Protein AF-A0A8S7SI52-F1 (afdb_monomer)

Radius of gyration: 13.8 Å; Cα contacts (8 Å, |Δi|>4): 33; chains: 1; bounding box: 33×28×31 Å

Organism: Escherichia coli (NCBI:txid562)

Solvent-accessible surface area (backbone atoms only — not comparable to full-atom values): 3633 Å² total; per-residue (Å²): 131,88,73,81,65,73,72,49,76,64,25,55,60,28,51,55,89,43,60,66,70,58,54,52,50,55,54,50,46,48,74,70,48,95,64,88,78,77,52,89,74,53,74,78,53,73,66,60,49,54,52,52,63,73,76,104

pLDDT: mean 94.15, std 10.35, range [43.0, 98.38]

Sequenc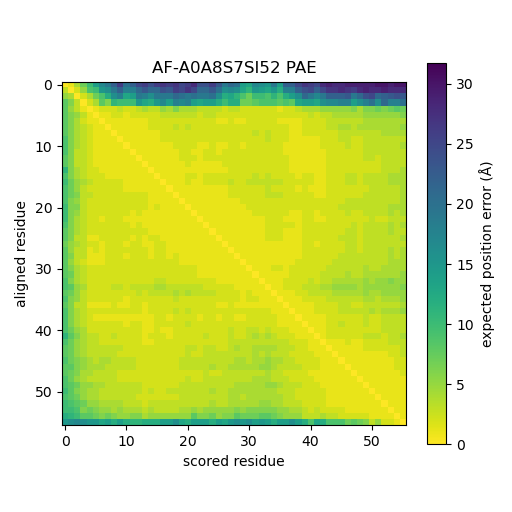e (56 aa):
MSGKFRFSRRSEKNLEGVKPQLVAVVRRALELTEVDFGITEGLRTKERQKQLVAEG

Secondary structure (DSSP, 8-state):
--------HHHHHHHTTS-HHHHHHHHHHHHH-SS----S--S--HHHHHHHHHH-

Mean predicted aligned error: 3.68 Å

Foldseek 3Di:
DPPQADEDPVQVVQCPPADVVVVVVVSVCSRVDPDDDGDPHHDDDPVNVVVVVVVD

Structure (mmCIF, N/CA/C/O backbone):
data_AF-A0A8S7SI52-F1
#
_entry.id   AF-A0A8S7SI52-F1
#
loop_
_atom_site.group_PDB
_atom_site.id
_atom_site.type_symbol
_atom_site.label_atom_id
_atom_site.label_alt_id
_atom_site.label_comp_id
_atom_site.label_asym_id
_atom_site.label_entity_id
_atom_site.label_seq_id
_atom_site.pdbx_PDB_ins_code
_atom_site.Cartn_x
_atom_site.Cartn_y
_atom_site.Cartn_z
_atom_site.occupancy
_atom_site.B_iso_or_equiv
_atom_site.auth_seq_id
_atom_site.auth_comp_id
_atom_site.auth_asym_id
_atom_site.auth_atom_id
_atom_site.pdbx_PDB_model_num
ATOM 1 N N . MET A 1 1 ? 19.459 -0.121 -17.652 1.00 43.00 1 MET A N 1
ATOM 2 C CA . MET A 1 1 ? 19.627 -1.111 -16.567 1.00 43.00 1 MET A CA 1
ATOM 3 C C . MET A 1 1 ? 18.355 -1.111 -15.732 1.00 43.00 1 MET A C 1
ATOM 5 O O . MET A 1 1 ? 18.247 -0.303 -14.823 1.00 43.00 1 MET A O 1
ATOM 9 N N . SER A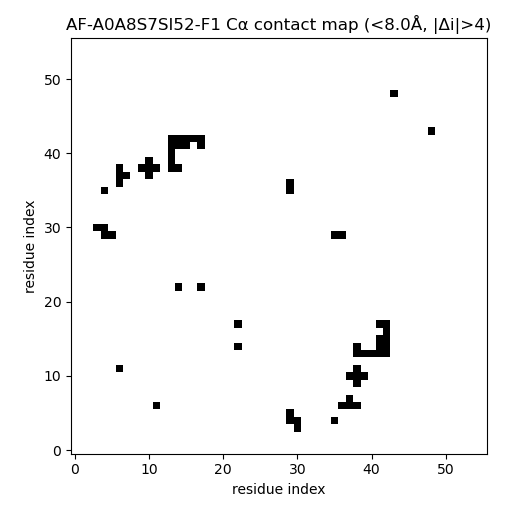 1 2 ? 17.352 -1.921 -16.085 1.00 54.12 2 SER A N 1
ATOM 10 C CA . SER A 1 2 ? 16.149 -2.033 -15.249 1.00 54.12 2 SER A CA 1
ATOM 11 C C . SER A 1 2 ? 16.490 -2.945 -14.073 1.00 54.12 2 SER A C 1
ATOM 13 O O . SER A 1 2 ? 16.459 -4.171 -14.181 1.00 54.12 2 SER A O 1
ATOM 15 N N . GLY A 1 3 ? 16.947 -2.346 -12.973 1.00 62.72 3 GLY A N 1
ATOM 16 C CA . GLY A 1 3 ? 16.956 -3.035 -11.693 1.00 62.72 3 GLY A CA 1
ATOM 17 C C . GLY A 1 3 ? 15.503 -3.290 -11.326 1.00 62.72 3 GLY A C 1
ATOM 18 O O . GLY A 1 3 ? 14.747 -2.340 -11.159 1.00 62.72 3 GLY A O 1
ATOM 19 N N . LYS A 1 4 ? 15.099 -4.560 -11.260 1.00 79.69 4 LYS A N 1
ATOM 20 C CA . LYS A 1 4 ? 13.732 -4.939 -10.899 1.00 79.69 4 LYS A CA 1
ATOM 21 C C . LYS A 1 4 ? 13.400 -4.308 -9.539 1.00 79.69 4 LYS A C 1
ATOM 23 O O . LYS A 1 4 ? 14.063 -4.641 -8.553 1.00 79.69 4 LYS A O 1
ATOM 28 N N . PHE A 1 5 ? 12.440 -3.379 -9.498 1.00 94.44 5 PHE A N 1
ATOM 29 C CA . PHE A 1 5 ? 12.030 -2.714 -8.260 1.00 94.44 5 PHE A CA 1
ATOM 30 C C . PHE A 1 5 ? 11.583 -3.751 -7.225 1.00 94.44 5 PHE A C 1
ATOM 32 O O . PHE A 1 5 ? 11.082 -4.830 -7.560 1.00 94.44 5 PHE A O 1
ATOM 39 N N . ARG A 1 6 ? 11.808 -3.452 -5.944 1.00 94.50 6 ARG A N 1
ATOM 40 C CA . ARG A 1 6 ? 11.447 -4.340 -4.835 1.00 94.50 6 ARG A CA 1
ATOM 41 C C . ARG A 1 6 ? 10.796 -3.525 -3.739 1.00 94.50 6 ARG A C 1
ATOM 43 O O . ARG A 1 6 ? 11.304 -2.473 -3.359 1.00 94.50 6 ARG A O 1
ATOM 50 N N . PHE A 1 7 ? 9.721 -4.060 -3.175 1.00 96.56 7 PHE A N 1
ATOM 51 C CA . PHE A 1 7 ? 9.098 -3.449 -2.016 1.00 96.56 7 PHE A CA 1
ATOM 52 C C . PHE A 1 7 ? 10.075 -3.390 -0.840 1.00 96.56 7 PHE A C 1
ATOM 54 O O . PHE A 1 7 ? 10.772 -4.352 -0.510 1.00 96.56 7 PHE A O 1
ATOM 61 N N . SER A 1 8 ? 10.116 -2.227 -0.192 1.00 96.81 8 SER A N 1
ATOM 62 C CA . SER A 1 8 ? 10.848 -2.049 1.058 1.00 96.81 8 SER A CA 1
ATOM 63 C C . SER A 1 8 ? 10.216 -2.883 2.176 1.00 96.81 8 SER A C 1
ATOM 65 O O . SER A 1 8 ? 9.038 -3.239 2.115 1.00 96.81 8 SER A O 1
ATOM 67 N N . ARG A 1 9 ? 10.956 -3.117 3.270 1.00 97.75 9 ARG A N 1
ATOM 68 C CA . ARG A 1 9 ? 10.414 -3.804 4.461 1.00 97.75 9 ARG A CA 1
ATOM 69 C C . ARG A 1 9 ? 9.125 -3.160 4.982 1.00 97.75 9 ARG A C 1
ATOM 71 O O . ARG A 1 9 ? 8.233 -3.863 5.440 1.00 97.75 9 ARG A O 1
ATOM 78 N N . ARG A 1 10 ? 9.014 -1.829 4.891 1.00 97.69 10 ARG A N 1
ATOM 79 C CA . ARG A 1 10 ? 7.800 -1.089 5.267 1.00 97.69 10 ARG A CA 1
ATOM 80 C C . ARG A 1 10 ? 6.617 -1.456 4.372 1.00 97.69 10 ARG A C 1
ATOM 82 O O . ARG A 1 10 ? 5.522 -1.653 4.880 1.00 97.69 10 ARG A O 1
ATOM 89 N N . SER A 1 11 ? 6.843 -1.546 3.062 1.00 97.62 11 SER A N 1
ATOM 90 C CA . SER A 1 11 ? 5.793 -1.910 2.108 1.00 97.62 11 SER A CA 1
ATOM 91 C C . SER A 1 11 ? 5.343 -3.357 2.299 1.00 97.62 11 SER A C 1
ATOM 93 O O . SER A 1 11 ? 4.145 -3.601 2.338 1.00 97.62 11 SER A O 1
ATOM 95 N N . GLU A 1 12 ? 6.275 -4.293 2.508 1.00 97.88 12 GLU A N 1
ATOM 96 C CA . GLU A 1 12 ? 5.930 -5.692 2.810 1.00 97.88 12 GLU A CA 1
ATOM 97 C C . GLU A 1 12 ? 5.109 -5.801 4.101 1.00 97.88 12 GLU A C 1
ATOM 99 O O . GLU A 1 12 ? 4.059 -6.436 4.097 1.00 97.88 12 GLU A O 1
ATOM 104 N N . LYS A 1 13 ? 5.506 -5.092 5.168 1.00 98.06 13 LYS A N 1
ATOM 105 C CA . LYS A 1 13 ? 4.734 -5.046 6.419 1.00 98.06 13 LYS A CA 1
ATOM 106 C C . LYS A 1 13 ? 3.324 -4.487 6.211 1.00 98.06 13 LYS A C 1
ATOM 108 O O . LYS A 1 13 ? 2.365 -4.997 6.774 1.00 98.06 13 LYS A O 1
ATOM 113 N N . ASN A 1 14 ? 3.178 -3.450 5.388 1.00 97.94 14 ASN A N 1
ATOM 114 C CA . ASN A 1 14 ? 1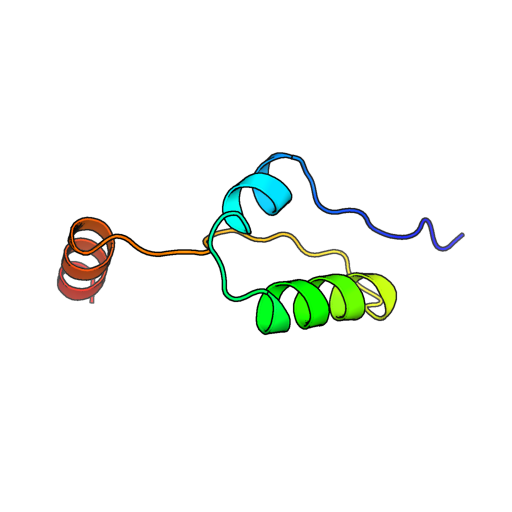.870 -2.876 5.080 1.00 97.94 14 ASN A CA 1
ATOM 115 C C . ASN A 1 14 ? 0.974 -3.828 4.267 1.00 97.94 14 ASN A C 1
ATOM 117 O O . ASN A 1 14 ? -0.241 -3.666 4.290 1.00 97.94 14 ASN A O 1
ATOM 121 N N . LEU A 1 15 ? 1.534 -4.817 3.565 1.00 98.06 15 LEU A N 1
ATOM 122 C CA . LEU A 1 15 ? 0.765 -5.822 2.824 1.00 98.06 15 LEU A CA 1
ATOM 123 C C . LEU A 1 15 ? 0.306 -7.001 3.699 1.00 98.06 15 LEU A C 1
ATOM 125 O O . LEU A 1 15 ? -0.506 -7.810 3.245 1.00 98.06 15 LEU A O 1
ATOM 129 N N . GLU A 1 16 ? 0.779 -7.108 4.943 1.00 97.62 16 GLU A N 1
ATOM 130 C CA . GLU A 1 16 ? 0.364 -8.162 5.871 1.00 97.62 16 GLU A CA 1
ATOM 131 C C . GLU A 1 16 ? -1.146 -8.082 6.159 1.00 97.62 16 GLU A C 1
ATOM 133 O O . GLU A 1 16 ? -1.694 -7.035 6.504 1.00 97.62 16 GLU A O 1
ATOM 138 N N . GLY A 1 17 ? -1.849 -9.205 5.982 1.00 97.25 17 GLY A N 1
ATOM 139 C CA . GLY A 1 17 ? -3.297 -9.306 6.197 1.00 97.25 17 GLY A CA 1
ATOM 140 C C . GLY A 1 17 ? -4.172 -8.734 5.072 1.00 97.25 17 GLY A C 1
ATOM 141 O O . GLY A 1 17 ? -5.385 -8.958 5.073 1.00 97.25 17 GLY A O 1
ATOM 142 N N . VAL A 1 18 ? -3.596 -8.046 4.080 1.00 98.19 18 VAL A N 1
ATOM 143 C CA . VAL A 1 18 ? -4.328 -7.626 2.876 1.00 98.19 18 VAL A CA 1
ATOM 144 C C . VAL A 1 18 ? -4.753 -8.863 2.079 1.00 98.19 18 VAL A C 1
ATOM 146 O O . VAL A 1 18 ? -4.063 -9.883 2.057 1.00 98.19 18 VAL A O 1
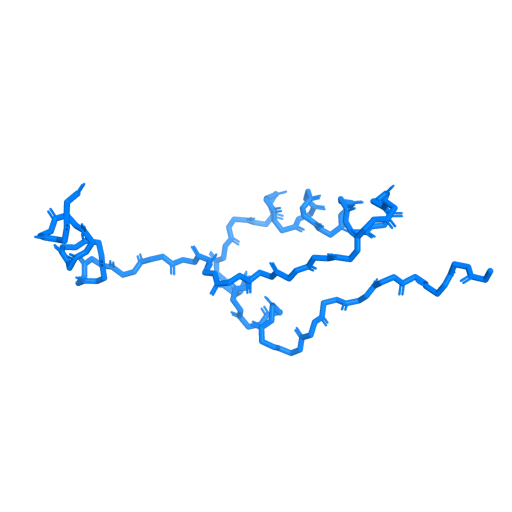ATOM 149 N N . LYS A 1 19 ? -5.906 -8.787 1.397 1.00 98.25 19 LYS A N 1
ATOM 150 C CA . LYS A 1 19 ? -6.419 -9.889 0.568 1.00 98.25 19 LYS A CA 1
ATOM 151 C C . LYS A 1 19 ? -5.329 -10.395 -0.398 1.00 98.25 19 LYS A C 1
ATOM 153 O O . LYS A 1 19 ? -4.820 -9.586 -1.178 1.00 98.25 19 LYS A O 1
ATOM 158 N N . PRO A 1 20 ? -5.030 -11.710 -0.440 1.00 98.06 20 PRO A N 1
ATOM 159 C CA . PRO A 1 20 ? -3.928 -12.250 -1.245 1.00 98.06 20 PRO A CA 1
ATOM 160 C C . PRO A 1 20 ? -3.986 -11.882 -2.734 1.00 98.06 20 PRO A C 1
ATOM 162 O O . PRO A 1 20 ? -2.956 -11.642 -3.357 1.00 98.06 20 PRO A O 1
ATOM 165 N N . GLN A 1 21 ? -5.193 -11.772 -3.298 1.00 98.38 21 GLN A N 1
ATOM 166 C CA . GLN A 1 21 ? -5.397 -11.364 -4.692 1.00 98.38 21 GLN A CA 1
ATOM 167 C C . GLN A 1 21 ? -4.907 -9.932 -4.959 1.00 98.38 21 GLN A C 1
ATOM 169 O O . GLN A 1 21 ? -4.267 -9.689 -5.977 1.00 98.38 21 GLN A O 1
ATOM 174 N N . LEU A 1 22 ? -5.136 -8.994 -4.032 1.00 98.12 22 LEU A N 1
ATOM 175 C CA . LEU A 1 22 ? -4.638 -7.621 -4.165 1.00 98.12 22 LEU A CA 1
ATOM 176 C C . LEU A 1 22 ? -3.115 -7.567 -4.019 1.00 98.12 22 LEU A C 1
ATOM 178 O O . LEU A 1 22 ? -2.463 -6.854 -4.776 1.00 98.12 22 LEU A O 1
ATOM 182 N N . VAL A 1 23 ? -2.544 -8.366 -3.109 1.00 98.31 23 VAL A N 1
ATOM 183 C CA . VAL A 1 23 ? -1.085 -8.492 -2.949 1.00 98.31 23 VAL A CA 1
ATOM 184 C C . VAL A 1 23 ? -0.432 -8.986 -4.248 1.00 98.31 23 VAL A C 1
ATOM 186 O O . VAL A 1 23 ? 0.593 -8.449 -4.668 1.00 98.31 23 VAL A O 1
ATOM 189 N N . ALA A 1 24 ? -1.037 -9.969 -4.922 1.00 98.06 24 ALA A N 1
ATOM 190 C CA . ALA A 1 24 ? -0.557 -10.457 -6.214 1.00 98.06 24 ALA A CA 1
ATOM 191 C C . ALA A 1 24 ? -0.598 -9.366 -7.299 1.00 98.06 24 ALA A C 1
ATOM 193 O O . ALA A 1 24 ? 0.371 -9.207 -8.044 1.00 98.06 24 ALA A O 1
ATOM 194 N N . VAL A 1 25 ? -1.677 -8.577 -7.349 1.00 98.12 25 VAL A N 1
ATOM 195 C CA . VAL A 1 25 ? -1.827 -7.468 -8.306 1.00 98.12 25 VAL A CA 1
ATOM 196 C C . VAL A 1 25 ? -0.755 -6.400 -8.098 1.00 98.12 25 VAL A C 1
ATOM 198 O O . VAL A 1 25 ? -0.084 -6.034 -9.060 1.00 98.12 25 VAL A O 1
ATOM 201 N N . VAL A 1 26 ? -0.534 -5.922 -6.868 1.00 97.44 26 VAL A N 1
ATOM 202 C CA . VAL A 1 26 ? 0.466 -4.861 -6.623 1.00 97.44 26 VAL A CA 1
ATOM 203 C C . VAL A 1 26 ? 1.895 -5.344 -6.855 1.00 97.44 26 VAL A C 1
ATOM 205 O O . VAL A 1 26 ? 2.713 -4.594 -7.380 1.00 97.44 26 VAL A O 1
ATOM 208 N N . ARG A 1 27 ? 2.197 -6.612 -6.543 1.00 96.56 27 ARG A N 1
ATOM 209 C CA . ARG A 1 27 ? 3.496 -7.213 -6.875 1.00 96.56 27 ARG A CA 1
ATOM 210 C C . ARG A 1 27 ? 3.702 -7.270 -8.382 1.00 96.56 27 ARG A C 1
ATOM 212 O O . ARG A 1 27 ? 4.771 -6.894 -8.845 1.00 96.56 27 ARG A O 1
ATOM 219 N N . ARG A 1 28 ? 2.678 -7.659 -9.149 1.00 96.94 28 ARG A N 1
ATOM 220 C CA . ARG A 1 28 ? 2.742 -7.636 -10.615 1.00 96.94 28 ARG A CA 1
ATOM 221 C C . ARG A 1 28 ? 2.890 -6.215 -11.160 1.00 96.94 28 ARG A C 1
ATOM 223 O O . ARG A 1 28 ? 3.678 -6.010 -12.074 1.00 96.94 28 ARG A O 1
ATOM 230 N N . ALA A 1 29 ? 2.184 -5.241 -10.592 1.00 96.88 29 ALA A N 1
ATOM 231 C CA . ALA A 1 29 ? 2.307 -3.841 -10.988 1.00 96.88 29 ALA A CA 1
ATOM 232 C C . ALA A 1 29 ? 3.742 -3.317 -10.805 1.00 96.88 29 ALA A C 1
ATOM 234 O O . ALA A 1 29 ? 4.247 -2.628 -11.685 1.00 96.88 29 ALA A O 1
ATOM 235 N N . LEU A 1 30 ? 4.432 -3.713 -9.728 1.00 96.25 30 LEU A N 1
ATOM 236 C CA . LEU A 1 30 ? 5.831 -3.341 -9.484 1.00 96.25 30 LEU A CA 1
ATOM 237 C C . LEU A 1 30 ? 6.807 -3.936 -10.514 1.00 96.25 30 LEU A C 1
ATOM 239 O O . LEU A 1 30 ? 7.840 -3.344 -10.803 1.00 96.25 30 LEU A O 1
ATOM 243 N N . GLU A 1 31 ? 6.488 -5.096 -11.093 1.00 94.56 31 GLU A N 1
ATOM 244 C CA . GLU A 1 31 ? 7.293 -5.678 -12.176 1.00 94.56 31 GLU A CA 1
ATOM 245 C C . GLU A 1 31 ? 7.083 -4.987 -13.526 1.00 94.56 31 GLU A C 1
ATOM 247 O O . GLU A 1 31 ? 7.946 -5.087 -14.395 1.00 94.56 31 GLU A O 1
ATOM 252 N N . LEU A 1 32 ? 5.915 -4.372 -13.724 1.00 95.38 32 LEU A N 1
ATOM 253 C CA . LEU A 1 32 ? 5.486 -3.799 -15.001 1.00 95.38 32 LEU A CA 1
ATOM 254 C C . LEU A 1 32 ? 5.727 -2.293 -15.099 1.00 95.38 32 LEU A C 1
ATOM 256 O O . LEU A 1 32 ? 5.829 -1.765 -16.201 1.00 95.38 32 LEU A O 1
ATOM 260 N N . THR A 1 33 ? 5.752 -1.604 -13.964 1.00 95.38 33 THR A N 1
ATOM 261 C CA . THR A 1 33 ? 5.859 -0.148 -13.905 1.00 95.38 33 THR A CA 1
ATOM 262 C C . THR A 1 33 ? 7.228 0.349 -14.371 1.00 95.38 33 THR A C 1
ATOM 264 O O . THR A 1 33 ? 8.266 -0.241 -14.069 1.00 95.38 33 THR A O 1
ATOM 267 N N . GLU A 1 34 ? 7.237 1.489 -15.058 1.00 95.06 34 GLU A N 1
ATOM 268 C CA . GLU A 1 34 ? 8.461 2.238 -15.371 1.00 95.06 34 GLU A CA 1
ATOM 269 C C . GLU A 1 34 ? 8.912 3.123 -14.195 1.00 95.06 34 GLU A C 1
ATOM 271 O O . GLU A 1 34 ? 10.045 3.604 -14.172 1.00 95.06 34 GLU A O 1
ATOM 276 N N . VAL A 1 35 ? 8.035 3.322 -13.204 1.00 94.62 35 VAL A N 1
ATOM 277 C CA . VAL A 1 35 ? 8.249 4.194 -12.042 1.00 94.62 35 VAL A CA 1
ATOM 278 C C . VAL A 1 35 ? 8.117 3.391 -10.752 1.00 94.62 35 VAL A C 1
ATOM 280 O O . VAL A 1 35 ? 7.117 2.700 -10.551 1.00 94.62 35 VAL A O 1
ATOM 283 N N . ASP A 1 36 ? 9.105 3.506 -9.865 1.00 95.44 36 ASP A N 1
ATOM 284 C CA . ASP A 1 36 ? 9.080 2.846 -8.557 1.00 95.44 36 ASP A CA 1
ATOM 285 C C . ASP A 1 36 ? 7.932 3.371 -7.682 1.00 95.44 36 ASP A C 1
ATOM 287 O O . ASP A 1 36 ? 7.611 4.562 -7.695 1.00 95.44 36 ASP A O 1
ATOM 291 N N . PHE A 1 37 ? 7.335 2.494 -6.878 1.00 97.00 37 PHE A N 1
ATOM 292 C CA . PHE A 1 37 ? 6.308 2.880 -5.917 1.00 97.00 37 PHE A CA 1
ATOM 293 C C . PHE A 1 37 ? 6.342 2.004 -4.663 1.00 97.00 37 PHE A C 1
ATOM 295 O O . PHE A 1 37 ? 6.746 0.842 -4.671 1.00 97.00 37 PHE A O 1
ATOM 302 N N . GLY A 1 38 ? 5.866 2.574 -3.556 1.00 96.88 38 GLY A N 1
ATOM 303 C CA . GLY A 1 38 ? 5.767 1.898 -2.266 1.00 96.88 38 GLY A CA 1
ATOM 304 C C . GLY A 1 38 ? 4.336 1.846 -1.743 1.00 96.88 38 GLY A C 1
ATOM 305 O O . GLY A 1 38 ? 3.472 2.615 -2.157 1.00 96.88 38 GLY A O 1
ATOM 306 N N . ILE A 1 39 ? 4.099 0.954 -0.783 1.00 97.69 39 ILE A N 1
ATOM 307 C CA . ILE A 1 39 ? 2.806 0.811 -0.107 1.00 97.69 39 ILE A CA 1
ATOM 308 C C . ILE A 1 39 ? 2.827 1.642 1.179 1.00 97.69 39 ILE A C 1
ATOM 310 O O . ILE A 1 39 ? 3.614 1.367 2.088 1.00 97.69 39 ILE A O 1
ATOM 314 N N . THR A 1 40 ? 1.969 2.658 1.270 1.00 97.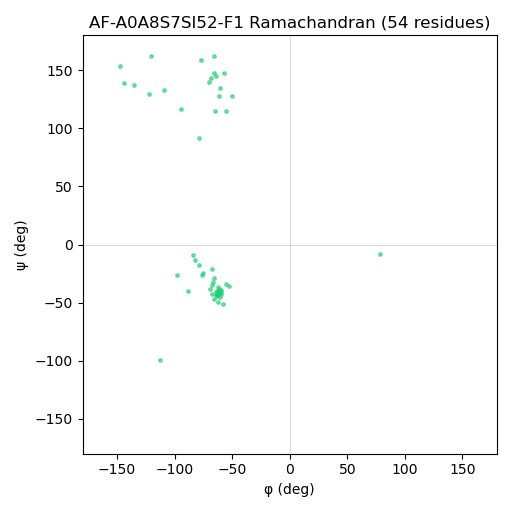38 40 THR A N 1
ATOM 315 C CA . THR A 1 40 ? 1.903 3.590 2.412 1.00 97.38 40 THR A CA 1
ATOM 316 C C . THR A 1 40 ? 0.977 3.108 3.528 1.00 97.38 40 THR A C 1
ATOM 318 O O . THR A 1 40 ? 1.345 3.215 4.699 1.00 97.38 40 THR A O 1
ATOM 321 N N . GLU A 1 41 ? -0.168 2.528 3.170 1.00 97.00 41 GLU A N 1
ATOM 322 C CA . GLU A 1 41 ? -1.172 1.947 4.066 1.00 97.00 41 GLU A CA 1
ATOM 323 C C . GLU A 1 41 ? -1.776 0.702 3.393 1.00 97.00 41 GLU A C 1
ATOM 325 O O . GLU A 1 41 ? -2.004 0.705 2.184 1.00 97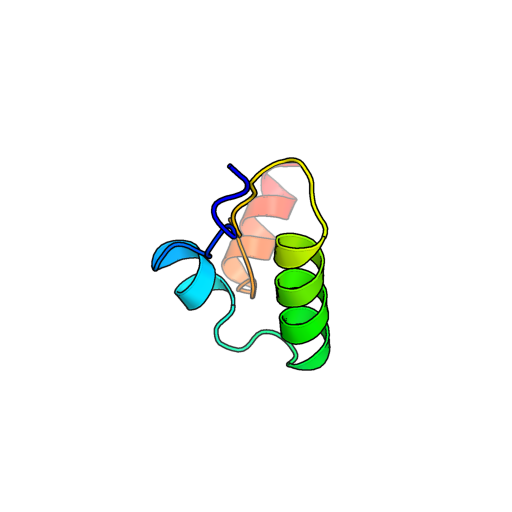.00 41 GLU A O 1
ATOM 330 N N . GLY A 1 42 ? -2.004 -0.366 4.161 1.00 96.25 42 GLY A N 1
ATOM 331 C CA . GLY A 1 42 ? -2.693 -1.569 3.687 1.00 96.25 42 GLY A CA 1
ATOM 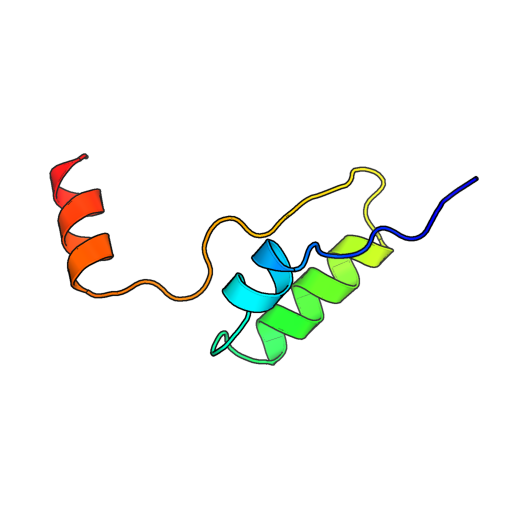332 C C . GLY A 1 42 ? -4.041 -1.741 4.368 1.00 96.25 42 GLY A C 1
ATOM 333 O O . GLY A 1 42 ? -5.026 -1.117 3.979 1.00 96.25 42 GLY A O 1
ATOM 334 N N . LEU A 1 43 ? -4.100 -2.592 5.395 1.00 96.50 43 LEU A N 1
ATOM 335 C CA . LEU A 1 43 ? -5.288 -2.682 6.241 1.00 96.50 43 LEU A CA 1
ATOM 336 C C . LEU A 1 43 ? -5.449 -1.425 7.099 1.00 96.50 43 LEU A C 1
ATOM 338 O O . LEU A 1 43 ? -4.488 -0.920 7.679 1.00 96.50 43 LEU A O 1
ATOM 342 N N . ARG A 1 44 ? -6.698 -0.976 7.230 1.00 96.25 44 ARG A N 1
ATOM 343 C CA . ARG A 1 44 ? -7.065 0.175 8.049 1.00 96.25 44 ARG A CA 1
ATOM 344 C C . ARG A 1 44 ? -7.839 -0.256 9.289 1.00 96.25 44 ARG A C 1
ATOM 346 O O . ARG A 1 44 ? -8.789 -1.035 9.196 1.00 96.25 44 ARG A O 1
ATOM 353 N N . THR A 1 45 ? -7.458 0.281 10.446 1.00 96.62 45 THR A N 1
ATOM 354 C CA . THR A 1 45 ? -8.196 0.083 11.701 1.00 96.62 45 THR A CA 1
ATOM 355 C C . THR A 1 45 ? -9.446 0.960 11.750 1.00 96.62 45 THR A C 1
ATOM 357 O O . THR A 1 45 ? -9.543 1.983 11.067 1.00 96.62 45 THR A O 1
ATOM 360 N N . LYS A 1 46 ? -10.419 0.594 12.591 1.00 97.75 46 LYS A N 1
ATOM 361 C CA . LYS A 1 46 ? -11.644 1.392 12.758 1.00 97.75 46 LYS A CA 1
ATOM 362 C C . LYS A 1 46 ? -11.332 2.785 13.305 1.00 97.75 46 LYS A C 1
ATOM 364 O O . LYS A 1 46 ? -11.960 3.756 12.903 1.00 97.75 46 LYS A O 1
ATOM 369 N N . GLU A 1 47 ? -10.350 2.884 14.189 1.00 97.75 47 GLU A N 1
ATOM 370 C CA . GLU A 1 47 ? -9.893 4.123 14.813 1.00 97.75 47 GLU A CA 1
ATOM 371 C C . GLU A 1 47 ? -9.265 5.046 13.768 1.00 97.75 47 GLU A C 1
ATOM 373 O O . GLU A 1 47 ? -9.652 6.209 13.674 1.00 97.75 47 GLU A O 1
ATOM 378 N N . ARG A 1 48 ? -8.375 4.513 12.914 1.00 96.94 48 ARG A N 1
ATOM 379 C CA . ARG A 1 48 ? -7.776 5.272 11.808 1.00 96.94 48 ARG A CA 1
ATOM 380 C C . ARG A 1 48 ? -8.834 5.746 10.817 1.00 96.94 48 ARG A C 1
ATOM 382 O O . ARG A 1 48 ? -8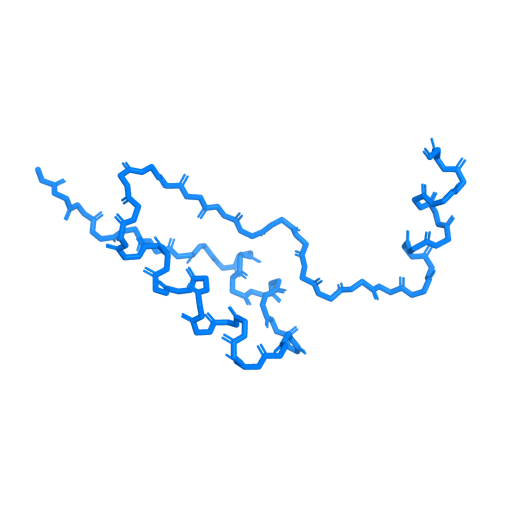.767 6.878 10.355 1.00 96.94 48 ARG A O 1
ATOM 389 N N . GLN A 1 49 ? -9.831 4.913 10.522 1.00 97.94 49 GLN A N 1
ATOM 390 C CA . GLN A 1 49 ? -10.947 5.314 9.666 1.00 97.94 49 GLN A CA 1
ATOM 391 C C . GLN A 1 49 ? -11.765 6.455 10.288 1.00 97.94 49 GLN A C 1
ATOM 393 O O . GLN A 1 49 ? -12.089 7.403 9.584 1.00 97.94 49 GLN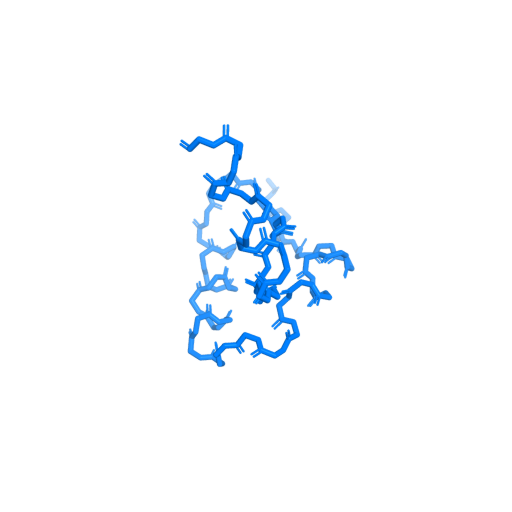 A O 1
ATOM 398 N N . LYS A 1 50 ? -12.076 6.397 11.591 1.00 98.00 50 LYS A N 1
ATOM 399 C CA . LYS A 1 50 ? -12.772 7.491 12.294 1.00 98.00 50 LYS A CA 1
ATOM 400 C C . LYS A 1 50 ? -11.966 8.788 12.272 1.00 98.00 50 LYS A C 1
ATOM 402 O O . LYS A 1 50 ? -12.548 9.840 12.046 1.00 98.00 50 LYS A O 1
ATOM 407 N N . GLN A 1 51 ? -10.651 8.699 12.482 1.00 97.88 51 GLN A N 1
ATOM 408 C CA . GLN A 1 51 ? -9.755 9.849 12.389 1.00 97.88 51 GLN A CA 1
ATOM 409 C C . GLN A 1 51 ? -9.831 10.492 10.999 1.00 97.88 51 GLN A C 1
ATOM 411 O O . GLN A 1 51 ? -10.076 11.686 10.910 1.00 97.88 51 GLN A O 1
ATOM 416 N N . LEU A 1 52 ? -9.685 9.703 9.928 1.00 96.69 52 LEU A N 1
ATOM 417 C CA . LEU A 1 52 ? -9.722 10.220 8.556 1.00 96.69 52 LEU A CA 1
ATOM 418 C C . LEU A 1 52 ? -11.065 10.876 8.212 1.00 96.69 52 LEU A C 1
ATOM 420 O O . LEU A 1 52 ? -11.071 11.912 7.570 1.00 96.69 52 LEU A O 1
ATOM 424 N N . VAL A 1 53 ? -12.184 10.319 8.686 1.00 97.62 53 VAL A N 1
ATOM 425 C CA . VAL A 1 53 ? -13.520 10.919 8.502 1.00 97.62 53 VAL A CA 1
ATOM 426 C C . VAL A 1 53 ? -13.676 12.241 9.266 1.00 97.62 53 VAL A C 1
ATOM 428 O O . VAL A 1 53 ? -14.407 13.120 8.826 1.00 97.62 53 VAL A O 1
ATOM 431 N N . ALA A 1 54 ? -13.023 12.392 10.421 1.00 97.56 54 ALA A N 1
ATOM 432 C CA . ALA A 1 54 ? -13.031 13.651 11.166 1.00 97.56 54 ALA A CA 1
ATOM 433 C C . ALA A 1 54 ? -12.122 14.720 10.529 1.00 97.56 54 ALA A C 1
ATOM 435 O O . ALA A 1 54 ? -12.340 15.909 10.748 1.00 97.56 54 ALA A O 1
ATOM 436 N N . GLU A 1 55 ? -11.109 14.295 9.767 1.00 97.00 55 GLU A N 1
ATOM 437 C CA . GLU A 1 55 ? -10.170 15.167 9.050 1.00 97.00 55 GLU A CA 1
ATOM 438 C C . GLU A 1 55 ? -10.752 15.732 7.734 1.00 97.00 55 GLU A C 1
ATOM 440 O O . GLU A 1 55 ? -10.239 16.746 7.258 1.00 97.00 55 GLU A O 1
ATOM 445 N N . GLY A 1 56 ? -11.832 15.148 7.187 1.00 84.19 56 GLY A N 1
ATOM 446 C CA . GLY A 1 56 ? -12.590 15.652 6.027 1.00 84.19 56 GLY A CA 1
ATOM 447 C C . GLY A 1 56 ? -12.823 14.602 4.950 1.00 84.19 56 GLY A C 1
ATOM 448 O O . GLY A 1 56 ? -12.864 15.006 3.767 1.00 84.19 56 GLY A O 1
#

InterPro domains:
  IPR009045 Peptidase M74/Hedgehog-like, zinc-binding domain superfamily [G3DSA:3.30.1380.10] (4-56)
  IPR009045 Peptidase M74/Hedgehog-like, zinc-binding domain superfamily [SSF55166] (5-55)